Protein AF-A0AAW1CNU2-F1 (afdb_monomer_lite)

Secondary structure (DSSP, 8-state):
-------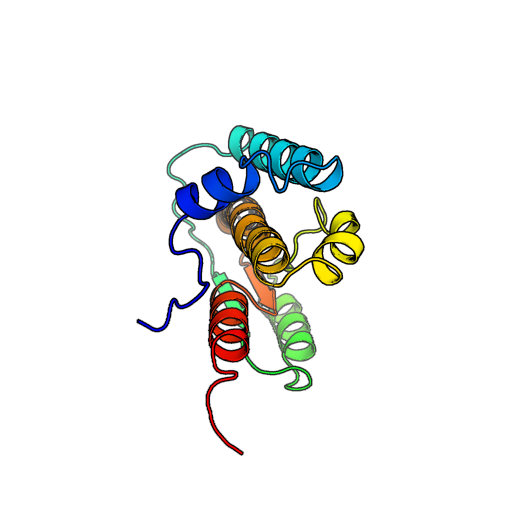-SHHHHHHHHTSGGG--HHHHHHHHHHHHHHHT--S-----S-EEEE---TTSSHHHHHHHHHHHHTPEEEESS-GGGGGGHHHHHHS-HHHHHHHHHHHHHHHHHHHHHHTTTS-EEEE--HHHHHHHHHHHT-TTS--

InterPro domains:
  IPR027417 P-loop containing nucleoside triphosphate hydrolase [G3DSA:3.40.50.300] (48-146)
  IPR027417 P-loop containing nucleoside triphosphate hydrolase [SSF52540] (50-139)
  IPR039430 Thymidylate kinase-like domain [PF02223] (54-141)

Radius of gyration: 16.32 Å; chains: 1; bounding box: 42×45×39 Å

Sequence (147 aa):
MVAYNVYKSLEQILDYLREPSVQCDEVKELLSIYDKSKTRWTSDVHPVKLFLVFEGLDGSGKSTMTKLASKKLSCVQVVTPPDCIKHLRNYFDECEPKLRRAYYSLGNYIAAMEIRTILQTRPVVMDRFWHSTAAYAIAESSDDIPS

Organism: NCBI:txid488301

pLDDT: mean 87.79, std 13.63, range [37.53, 98.62]

Structure (mmCIF, N/CA/C/O backbone):
data_AF-A0AAW1CNU2-F1
#
_entry.id   AF-A0AAW1CNU2-F1
#
loop_
_atom_site.group_PDB
_atom_site.id
_atom_site.type_symbol
_atom_site.label_atom_id
_atom_site.label_alt_id
_atom_site.label_comp_id
_atom_site.label_asym_id
_atom_site.label_entity_id
_atom_site.label_seq_id
_atom_site.pdbx_PDB_ins_code
_atom_site.Cartn_x
_atom_site.Cartn_y
_atom_site.Cartn_z
_atom_site.occupancy
_atom_site.B_iso_or_equiv
_atom_site.auth_seq_id
_atom_site.auth_comp_id
_atom_site.auth_asym_id
_atom_site.auth_atom_id
_atom_site.pdbx_PDB_model_num
ATOM 1 N N . MET A 1 1 ? 27.621 -10.421 -4.927 1.00 37.53 1 MET A N 1
ATOM 2 C CA . MET A 1 1 ? 26.966 -9.756 -3.780 1.00 37.53 1 MET A CA 1
ATOM 3 C C . MET A 1 1 ? 25.477 -9.933 -3.999 1.00 37.53 1 MET A C 1
ATOM 5 O O . MET A 1 1 ? 24.997 -9.435 -5.006 1.00 37.53 1 MET A O 1
ATOM 9 N N . VAL A 1 2 ? 24.793 -10.722 -3.168 1.00 38.47 2 VAL A N 1
ATOM 10 C CA . VAL A 1 2 ? 23.348 -10.967 -3.319 1.00 38.47 2 VAL A CA 1
ATOM 11 C C . VAL A 1 2 ? 22.640 -9.630 -3.109 1.00 38.47 2 VAL A C 1
ATOM 13 O O . VAL A 1 2 ? 22.609 -9.100 -1.997 1.00 38.47 2 VAL A O 1
ATOM 16 N N . ALA A 1 3 ? 22.181 -9.016 -4.196 1.00 46.78 3 ALA A N 1
ATOM 17 C CA . ALA A 1 3 ? 21.408 -7.791 -4.128 1.00 46.78 3 ALA A CA 1
ATOM 18 C C . ALA A 1 3 ? 20.004 -8.180 -3.668 1.00 46.78 3 ALA A C 1
ATOM 20 O O . ALA A 1 3 ? 19.160 -8.564 -4.472 1.00 46.78 3 ALA A O 1
ATOM 21 N N . TYR A 1 4 ? 19.764 -8.121 -2.359 1.00 54.62 4 TYR A N 1
ATOM 22 C CA . TYR A 1 4 ? 18.410 -8.192 -1.828 1.00 54.62 4 TYR A CA 1
ATOM 23 C C . TYR A 1 4 ? 17.610 -7.077 -2.504 1.00 54.62 4 TYR A C 1
ATOM 25 O O . TYR A 1 4 ? 17.865 -5.899 -2.250 1.00 54.62 4 TYR A O 1
ATOM 33 N N . ASN A 1 5 ? 16.683 -7.436 -3.393 1.00 67.06 5 ASN A N 1
ATOM 34 C CA . ASN A 1 5 ? 15.872 -6.503 -4.181 1.00 67.06 5 ASN A CA 1
ATOM 35 C C . ASN A 1 5 ? 14.784 -5.823 -3.321 1.00 67.06 5 ASN A C 1
ATOM 37 O O . ASN A 1 5 ? 13.623 -5.715 -3.717 1.00 67.06 5 ASN A O 1
ATOM 41 N N . VAL A 1 6 ? 15.156 -5.404 -2.113 1.00 74.69 6 VAL A N 1
ATOM 42 C CA . VAL A 1 6 ? 14.310 -4.762 -1.116 1.00 74.69 6 VAL A CA 1
ATOM 43 C C . VAL A 1 6 ? 14.587 -3.266 -1.160 1.00 74.69 6 VAL A C 1
ATOM 45 O O . VAL A 1 6 ? 15.719 -2.834 -0.933 1.00 74.69 6 VAL A O 1
ATOM 48 N N . TYR A 1 7 ? 13.547 -2.471 -1.396 1.00 82.31 7 TYR A N 1
ATOM 49 C CA . TYR A 1 7 ? 13.629 -1.027 -1.214 1.00 82.31 7 TYR A CA 1
ATOM 50 C C . TYR A 1 7 ? 13.748 -0.698 0.274 1.00 82.31 7 TYR A C 1
ATOM 52 O O . TYR A 1 7 ? 12.889 -1.073 1.072 1.00 82.31 7 TYR A O 1
ATOM 60 N N . LYS A 1 8 ? 14.825 -0.006 0.653 1.00 82.50 8 LYS A N 1
ATOM 61 C CA . LYS A 1 8 ? 15.133 0.316 2.058 1.00 82.50 8 LYS A CA 1
ATOM 62 C C . LYS A 1 8 ? 14.619 1.684 2.488 1.00 82.50 8 LYS A C 1
ATOM 64 O O . LYS A 1 8 ? 14.627 1.989 3.677 1.00 82.50 8 LYS A O 1
ATOM 69 N N . SER A 1 9 ? 14.208 2.511 1.534 1.00 89.31 9 SER A N 1
ATOM 70 C CA . SER A 1 9 ? 13.669 3.836 1.804 1.00 89.31 9 SER A CA 1
ATOM 71 C C . SER A 1 9 ? 12.660 4.251 0.742 1.00 89.31 9 SER A C 1
ATOM 73 O O . SER A 1 9 ? 12.599 3.669 -0.343 1.00 89.31 9 SER A O 1
ATOM 75 N N . LEU A 1 10 ? 11.875 5.277 1.065 1.00 92.25 10 LEU A N 1
ATOM 76 C CA . LEU A 1 10 ? 10.913 5.879 0.151 1.00 92.25 10 LEU A CA 1
ATOM 77 C C . LEU A 1 10 ? 11.609 6.484 -1.069 1.00 92.25 10 LEU A C 1
ATOM 79 O O . LEU A 1 10 ? 11.127 6.345 -2.187 1.00 92.25 10 LEU A O 1
ATOM 83 N N . GLU A 1 11 ? 12.761 7.110 -0.857 1.00 94.69 11 GLU A N 1
ATOM 84 C CA . GLU A 1 11 ? 13.571 7.741 -1.897 1.00 94.69 11 GLU A CA 1
ATOM 85 C C . GLU A 1 11 ? 13.993 6.710 -2.942 1.00 94.69 11 GLU A C 1
ATOM 87 O O . GLU A 1 11 ? 13.759 6.930 -4.122 1.00 94.69 11 GLU A O 1
ATOM 92 N N . GLN A 1 12 ? 14.471 5.531 -2.523 1.00 93.81 12 GLN A N 1
ATOM 93 C CA . GLN A 1 12 ? 14.842 4.465 -3.463 1.00 93.81 12 GLN A CA 1
ATOM 94 C C . GLN A 1 12 ? 13.667 3.998 -4.332 1.00 93.81 12 GLN A C 1
ATOM 96 O O . GLN A 1 12 ? 13.859 3.658 -5.498 1.00 93.81 12 GLN A O 1
ATOM 101 N N . ILE A 1 13 ? 12.456 3.959 -3.768 1.00 95.50 13 ILE A N 1
ATOM 102 C CA . ILE A 1 13 ? 11.245 3.583 -4.510 1.00 95.50 13 ILE A CA 1
ATOM 103 C C . ILE A 1 13 ? 10.914 4.669 -5.531 1.00 95.50 13 ILE A C 1
ATOM 105 O O . ILE A 1 13 ? 10.677 4.368 -6.697 1.00 95.50 13 ILE A O 1
ATOM 109 N N . LEU A 1 14 ? 10.897 5.928 -5.088 1.00 97.12 14 LEU A N 1
ATOM 110 C CA . LEU A 1 14 ? 10.542 7.068 -5.926 1.00 97.12 14 LEU A CA 1
ATOM 111 C C . LEU A 1 14 ? 11.560 7.303 -7.040 1.00 97.12 14 LEU A C 1
ATOM 113 O O . LEU A 1 14 ? 11.152 7.621 -8.150 1.00 97.12 14 LEU A O 1
ATOM 117 N N . ASP A 1 15 ? 12.851 7.139 -6.766 1.00 96.50 15 ASP A N 1
ATOM 118 C CA . ASP A 1 15 ? 13.911 7.282 -7.762 1.00 96.50 15 ASP A CA 1
ATOM 119 C C . ASP A 1 15 ? 13.749 6.237 -8.864 1.00 96.50 15 ASP A C 1
ATOM 121 O O . ASP A 1 15 ? 13.703 6.596 -10.038 1.00 96.50 15 ASP A O 1
ATOM 125 N N . TYR A 1 16 ? 13.537 4.969 -8.494 1.00 96.31 16 TYR A N 1
ATOM 126 C CA . TYR A 1 16 ? 13.286 3.908 -9.467 1.00 96.31 16 TYR A CA 1
ATOM 127 C C . TYR A 1 16 ? 11.995 4.140 -10.261 1.00 96.31 16 TYR A C 1
ATOM 129 O O . TYR A 1 16 ? 12.008 4.065 -11.484 1.00 96.31 16 TYR A O 1
ATOM 137 N N . LEU A 1 17 ? 10.886 4.489 -9.598 1.00 97.25 17 LEU A N 1
ATOM 138 C CA . LEU A 1 17 ? 9.615 4.786 -10.272 1.00 97.25 17 LEU A CA 1
ATOM 139 C C . LEU A 1 17 ? 9.666 6.039 -11.153 1.00 97.25 17 LEU A C 1
ATOM 141 O O . LEU A 1 17 ? 8.712 6.279 -11.885 1.00 97.25 17 LEU A O 1
ATOM 145 N N . ARG A 1 18 ? 10.730 6.846 -11.085 1.00 97.44 18 ARG A N 1
ATOM 146 C CA . ARG A 1 18 ? 10.979 8.005 -11.956 1.00 97.44 18 ARG A CA 1
ATOM 147 C C . ARG A 1 18 ? 11.984 7.709 -13.068 1.00 97.44 18 ARG A C 1
ATOM 149 O O . ARG A 1 18 ? 12.194 8.570 -13.922 1.00 97.44 18 ARG A O 1
ATOM 156 N N . GLU A 1 19 ? 12.590 6.523 -13.093 1.00 97.12 19 GLU A N 1
ATOM 157 C CA . GLU A 1 19 ? 13.479 6.126 -14.182 1.00 97.12 19 GLU A CA 1
ATOM 158 C C . GLU A 1 19 ? 12.702 6.101 -15.513 1.00 97.12 19 GLU A C 1
ATOM 160 O O . GLU A 1 19 ? 11.584 5.573 -15.560 1.00 97.12 19 GLU A O 1
ATOM 165 N N . PRO A 1 20 ? 13.274 6.624 -16.617 1.00 96.94 20 PRO A N 1
ATOM 166 C CA . PRO A 1 20 ? 12.624 6.605 -17.929 1.00 96.94 20 PRO A CA 1
ATOM 167 C C . PRO A 1 20 ? 12.250 5.200 -18.419 1.00 96.94 20 PRO A C 1
ATOM 169 O O . PRO A 1 20 ? 11.275 5.048 -19.147 1.00 96.94 20 PRO A O 1
ATOM 172 N N . SER A 1 21 ? 13.010 4.182 -18.007 1.00 95.94 21 SER A N 1
ATOM 173 C CA . SER A 1 21 ? 12.836 2.771 -18.379 1.00 95.94 2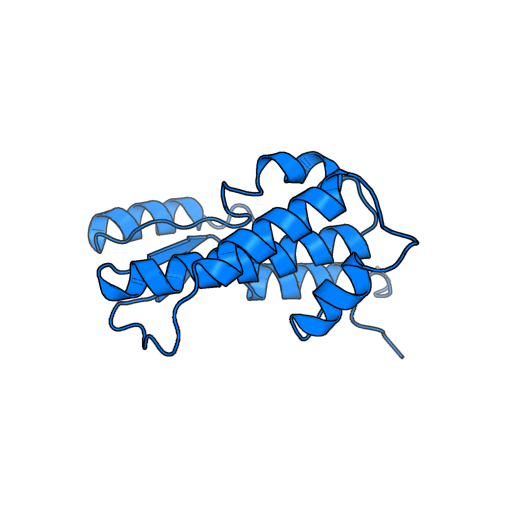1 SER A CA 1
ATOM 174 C C . SER A 1 21 ? 11.519 2.159 -17.902 1.00 95.94 21 SER A C 1
ATOM 176 O O . SER A 1 21 ? 11.051 1.204 -18.513 1.00 95.94 21 SER A O 1
ATOM 178 N N . VAL A 1 22 ? 10.925 2.695 -16.832 1.00 96.19 22 VAL A N 1
ATOM 179 C CA . VAL A 1 22 ? 9.690 2.167 -16.229 1.00 96.19 22 VAL A CA 1
ATOM 180 C C . VAL A 1 22 ? 8.509 3.128 -16.354 1.00 96.19 22 VAL A C 1
ATOM 182 O O . VAL A 1 22 ? 7.447 2.871 -15.795 1.00 96.19 22 VAL A O 1
ATOM 185 N N . GLN A 1 23 ? 8.662 4.249 -17.069 1.00 97.06 23 GLN A N 1
ATOM 186 C CA . GLN A 1 23 ? 7.575 5.214 -17.230 1.00 97.06 23 GLN A CA 1
ATOM 187 C C . GLN A 1 23 ? 6.465 4.672 -18.136 1.00 97.06 23 GLN A C 1
ATOM 189 O O . GLN A 1 23 ? 6.631 4.556 -19.348 1.00 97.06 23 GLN A O 1
ATOM 194 N N . CYS A 1 24 ? 5.292 4.466 -17.548 1.00 97.44 24 CYS A N 1
ATOM 195 C CA . CYS A 1 24 ? 4.026 4.211 -18.232 1.00 97.44 24 CYS A CA 1
ATOM 196 C C . CYS A 1 24 ? 2.897 4.997 -17.547 1.00 97.44 24 CYS A C 1
ATOM 198 O O . CYS A 1 24 ? 3.136 5.731 -16.580 1.00 97.44 24 CYS A O 1
ATOM 200 N N . ASP A 1 25 ? 1.671 4.878 -18.045 1.00 98.38 25 ASP A N 1
ATOM 201 C CA . ASP A 1 25 ? 0.542 5.638 -17.508 1.00 98.38 25 ASP A CA 1
ATOM 202 C C . ASP A 1 25 ? 0.165 5.184 -16.090 1.00 98.38 25 ASP A C 1
ATOM 204 O O . ASP A 1 25 ? -0.061 6.028 -15.224 1.00 98.38 25 ASP A O 1
ATOM 208 N N . GLU A 1 26 ? 0.247 3.888 -15.792 1.00 98.62 26 GLU A N 1
ATOM 209 C CA . GLU A 1 26 ? -0.000 3.319 -14.463 1.00 98.62 26 GLU A CA 1
ATOM 210 C C . GLU A 1 26 ? 1.040 3.779 -13.433 1.00 98.62 26 GLU A C 1
ATOM 212 O O . GLU A 1 26 ? 0.703 4.056 -12.281 1.00 98.62 26 GLU A O 1
ATOM 217 N N . VAL A 1 27 ? 2.309 3.910 -13.835 1.00 98.50 27 VAL A N 1
ATOM 218 C CA . VAL A 1 27 ? 3.379 4.427 -12.963 1.00 98.50 27 VAL A CA 1
ATOM 219 C C . VAL A 1 27 ? 3.181 5.915 -12.682 1.00 98.50 27 VAL A C 1
ATOM 221 O O . VAL A 1 27 ? 3.287 6.341 -11.529 1.00 98.50 27 VAL A O 1
ATOM 224 N N . LYS A 1 28 ? 2.830 6.711 -13.697 1.00 98.56 28 LYS A N 1
ATOM 225 C CA . LYS A 1 28 ? 2.506 8.135 -13.510 1.00 98.56 28 LYS A CA 1
ATOM 226 C C . LYS A 1 28 ? 1.284 8.312 -12.613 1.00 98.56 28 LYS A C 1
ATOM 228 O O . LYS A 1 28 ? 1.277 9.196 -11.755 1.00 98.56 28 LYS A O 1
ATOM 233 N N . GLU A 1 29 ? 0.265 7.476 -12.788 1.00 98.56 29 GLU A N 1
ATOM 234 C CA . GLU A 1 29 ? -0.930 7.492 -11.952 1.00 98.56 29 GLU A CA 1
ATOM 235 C C . GLU A 1 29 ? -0.593 7.138 -10.499 1.00 98.56 29 GLU A C 1
ATOM 237 O O . GLU A 1 29 ? -0.974 7.878 -9.588 1.00 98.56 29 GLU A O 1
ATOM 242 N N . LEU A 1 30 ? 0.187 6.077 -10.274 1.00 98.56 30 LEU A N 1
ATOM 243 C CA . LEU A 1 30 ? 0.654 5.678 -8.948 1.00 98.56 30 LEU A CA 1
ATOM 244 C C . LEU A 1 30 ? 1.403 6.820 -8.242 1.00 98.56 30 LEU A C 1
ATOM 246 O O . LEU A 1 30 ? 1.108 7.131 -7.084 1.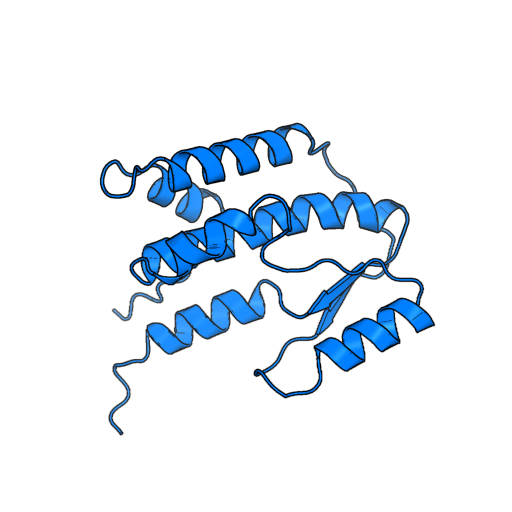00 98.56 30 LEU A O 1
ATOM 250 N N . LEU A 1 31 ? 2.338 7.474 -8.940 1.00 98.31 31 LEU A N 1
ATOM 251 C CA . LEU A 1 31 ? 3.071 8.632 -8.419 1.00 98.31 31 LEU A CA 1
ATOM 252 C C . LEU A 1 31 ? 2.130 9.807 -8.113 1.00 98.31 31 LEU A C 1
ATOM 254 O O . LEU A 1 31 ? 2.230 10.407 -7.043 1.00 98.31 31 LEU A O 1
ATOM 258 N N . SER A 1 32 ? 1.161 10.089 -8.990 1.00 97.94 32 SER A N 1
ATOM 259 C CA . SER A 1 32 ? 0.157 11.137 -8.766 1.00 97.94 32 SER A CA 1
ATOM 260 C C . SER A 1 32 ? -0.702 10.866 -7.527 1.00 97.94 32 SER A C 1
ATOM 262 O O . SER A 1 32 ? -0.990 11.783 -6.751 1.00 97.94 32 SER A O 1
ATOM 264 N N . ILE A 1 33 ? -1.116 9.614 -7.313 1.00 97.19 33 ILE A N 1
ATOM 265 C CA . ILE A 1 33 ? -1.881 9.208 -6.129 1.00 97.19 33 ILE A CA 1
ATOM 266 C C . ILE A 1 33 ? -1.024 9.358 -4.869 1.00 97.19 33 ILE A C 1
ATOM 268 O O . ILE A 1 33 ? -1.506 9.895 -3.870 1.00 97.19 33 ILE A O 1
ATOM 272 N N . TYR A 1 34 ? 0.247 8.953 -4.917 1.00 96.44 34 TYR A N 1
ATOM 273 C CA . TYR A 1 34 ? 1.180 9.155 -3.813 1.00 96.44 34 TYR A CA 1
ATOM 274 C C . TYR A 1 34 ? 1.337 10.640 -3.454 1.00 96.44 34 TYR A C 1
ATOM 276 O O . TYR A 1 34 ? 1.190 10.994 -2.283 1.00 96.44 34 TYR A O 1
ATOM 284 N N . ASP A 1 35 ? 1.552 11.522 -4.433 1.00 95.12 35 ASP A N 1
ATOM 285 C CA . ASP A 1 35 ? 1.705 12.961 -4.191 1.00 95.12 35 ASP A CA 1
ATOM 286 C C . ASP A 1 35 ? 0.429 13.580 -3.587 1.00 95.12 35 ASP A C 1
ATOM 288 O O . ASP A 1 35 ? 0.492 14.391 -2.656 1.00 95.12 35 ASP A O 1
ATOM 292 N N . LYS A 1 36 ? -0.757 13.143 -4.031 1.00 93.31 36 LYS A N 1
ATOM 293 C CA . LYS A 1 36 ? -2.043 13.541 -3.426 1.00 93.31 36 LYS A CA 1
ATOM 294 C C . LYS A 1 36 ? -2.174 13.065 -1.976 1.00 93.31 36 LYS A C 1
ATOM 296 O O . LYS A 1 36 ? -2.648 13.816 -1.127 1.00 93.31 36 LYS A O 1
ATOM 301 N N . SER A 1 37 ? -1.745 11.846 -1.666 1.00 90.19 37 SER A N 1
ATOM 302 C CA . SER A 1 37 ? -1.743 11.338 -0.288 1.00 90.19 37 SER A CA 1
ATOM 303 C C . SER A 1 37 ? -0.727 12.073 0.590 1.00 90.19 37 SER A C 1
ATOM 305 O O . SER A 1 37 ? -1.037 12.412 1.730 1.00 90.19 37 SER A O 1
ATOM 307 N N . LYS A 1 38 ? 0.448 12.403 0.041 1.00 88.94 38 LYS A N 1
ATOM 308 C CA . LYS A 1 38 ? 1.497 13.172 0.719 1.00 88.94 38 LYS A CA 1
ATOM 309 C C . LYS A 1 38 ? 1.079 14.612 1.001 1.00 88.94 38 LYS A C 1
ATOM 311 O O . LYS A 1 38 ? 1.405 15.141 2.048 1.00 88.94 38 LYS A O 1
ATOM 316 N N . THR A 1 39 ? 0.353 15.273 0.106 1.00 82.81 39 THR A N 1
ATOM 317 C CA . THR A 1 39 ? -0.120 16.653 0.355 1.00 82.81 39 THR A CA 1
ATOM 318 C C . THR A 1 39 ? -1.199 16.729 1.435 1.00 82.81 39 THR A C 1
ATOM 320 O O . THR A 1 39 ? -1.286 17.725 2.145 1.00 82.81 39 THR A O 1
ATOM 323 N N . ARG A 1 40 ? -1.993 15.665 1.606 1.00 76.25 40 ARG A N 1
ATOM 324 C CA . ARG A 1 40 ? -2.939 15.519 2.728 1.00 76.25 40 ARG A CA 1
ATOM 325 C C . ARG A 1 40 ? -2.253 15.202 4.057 1.00 76.25 40 ARG A C 1
ATOM 327 O O . ARG A 1 40 ? -2.903 15.240 5.099 1.00 76.25 40 ARG A O 1
ATOM 334 N N . TRP A 1 41 ? -0.966 14.870 4.027 1.00 72.62 41 TRP A N 1
ATOM 335 C CA . TRP A 1 41 ? -0.184 14.618 5.223 1.00 72.62 41 TRP A CA 1
ATOM 336 C C . TRP A 1 41 ? 0.128 15.943 5.925 1.00 72.62 41 TRP A C 1
ATOM 338 O O . TRP A 1 41 ? 0.803 16.814 5.380 1.00 72.62 41 TRP A O 1
ATOM 348 N N . THR A 1 42 ? -0.350 16.084 7.158 1.00 57.97 42 THR A N 1
ATOM 349 C CA . THR A 1 42 ? 0.041 17.162 8.071 1.00 57.97 42 THR A CA 1
ATOM 350 C C . THR A 1 42 ? 0.964 16.595 9.151 1.00 57.97 42 THR A C 1
ATOM 352 O O . THR A 1 42 ? 0.731 15.496 9.656 1.00 57.97 42 THR A O 1
ATOM 355 N N . SER A 1 43 ? 2.016 17.345 9.467 1.00 64.88 43 SER A N 1
ATOM 356 C CA . SER A 1 43 ? 3.183 17.000 10.290 1.00 64.88 43 SER A CA 1
ATOM 357 C C . SER A 1 43 ? 2.904 16.481 11.715 1.00 64.88 43 SER A C 1
ATOM 359 O O . SER A 1 43 ? 1.849 16.728 12.289 1.00 64.88 43 SER A O 1
ATOM 361 N N . ASP A 1 44 ? 3.899 15.749 12.248 1.00 62.28 44 ASP A N 1
ATOM 362 C CA . ASP A 1 44 ? 4.109 15.251 13.627 1.00 62.28 44 ASP A CA 1
ATOM 363 C C . ASP A 1 44 ? 2.872 14.927 14.466 1.00 62.28 44 ASP A C 1
ATOM 365 O O . ASP A 1 44 ? 2.675 15.370 15.596 1.00 62.28 44 ASP A O 1
ATOM 369 N N . VAL A 1 45 ? 2.053 14.036 13.921 1.00 63.56 45 VAL A N 1
ATOM 370 C CA . VAL A 1 45 ? 1.018 13.369 14.697 1.00 63.56 45 VAL A CA 1
ATOM 371 C C . VAL A 1 45 ? 1.608 12.105 15.313 1.00 63.56 45 VAL A C 1
ATOM 373 O O . VAL A 1 45 ? 1.928 11.144 14.605 1.00 63.56 45 VAL A O 1
ATOM 376 N N . HIS A 1 46 ? 1.699 12.078 16.641 1.00 69.44 46 HIS A N 1
ATOM 377 C CA . HIS A 1 46 ? 1.982 10.850 17.373 1.00 69.44 46 HIS A CA 1
ATOM 378 C C . HIS A 1 46 ? 0.698 10.015 17.486 1.00 69.44 46 HIS A C 1
ATOM 380 O O . HIS A 1 46 ? -0.292 10.494 18.043 1.00 69.44 46 HIS A O 1
ATOM 386 N N . PRO A 1 47 ? 0.669 8.782 16.950 1.00 70.44 47 PRO A N 1
ATOM 387 C CA . PRO A 1 47 ? -0.497 7.921 17.073 1.00 70.44 47 PRO A CA 1
ATOM 388 C C . PRO A 1 47 ? -0.733 7.584 18.548 1.00 70.44 47 PRO A C 1
ATOM 390 O O . PRO A 1 47 ? 0.168 7.123 19.244 1.00 70.44 47 PRO A O 1
ATOM 393 N N . VAL A 1 48 ? -1.957 7.810 19.021 1.00 81.69 48 VAL A N 1
ATOM 394 C CA . VAL A 1 48 ? -2.351 7.578 20.424 1.00 81.69 48 VAL A CA 1
ATOM 395 C C . VAL A 1 48 ? -3.202 6.318 20.596 1.00 81.69 48 VAL A C 1
ATOM 397 O O . VAL A 1 48 ? -3.603 5.981 21.710 1.00 81.69 48 VAL A O 1
ATOM 400 N N . LYS A 1 49 ? -3.521 5.623 19.498 1.00 91.88 49 LYS A N 1
ATOM 401 C CA . LYS A 1 49 ? -4.338 4.402 19.484 1.00 91.88 49 LYS A CA 1
ATOM 402 C C . LYS A 1 49 ? -3.523 3.177 19.066 1.00 91.88 49 LYS A C 1
ATOM 404 O O . LYS A 1 49 ? -2.455 3.288 18.473 1.00 91.88 49 LYS A O 1
ATOM 409 N N . LEU A 1 50 ? -4.063 1.998 19.380 1.00 93.88 50 LEU A N 1
ATOM 410 C CA . LEU A 1 50 ? -3.475 0.702 19.041 1.00 93.88 50 LEU A CA 1
ATOM 411 C C . LEU A 1 50 ? -3.355 0.522 17.523 1.00 93.88 50 LEU A C 1
ATOM 413 O O . LEU A 1 50 ? -4.339 0.675 16.799 1.00 93.88 50 LEU A O 1
ATOM 417 N N . PHE A 1 51 ? -2.176 0.095 17.080 1.00 94.88 51 PHE A N 1
ATOM 418 C CA . PHE A 1 51 ? -1.935 -0.408 15.734 1.00 94.88 51 PHE A CA 1
ATOM 419 C C . PHE A 1 51 ? -1.596 -1.900 15.798 1.00 94.88 51 PHE A C 1
ATOM 421 O O . PHE A 1 51 ? -0.622 -2.286 16.440 1.00 94.88 51 PHE A O 1
ATOM 428 N N . LEU A 1 52 ? -2.417 -2.738 15.163 1.00 95.38 52 LEU A N 1
ATOM 429 C CA . LEU A 1 52 ? -2.282 -4.193 15.157 1.00 95.38 52 LEU A CA 1
ATOM 430 C C . LEU A 1 52 ? -2.091 -4.704 13.727 1.00 95.38 52 LEU A C 1
ATOM 432 O O . LEU A 1 52 ? -2.870 -4.376 12.838 1.00 95.38 52 LEU A O 1
ATOM 436 N N . VAL A 1 53 ? -1.099 -5.560 13.509 1.00 95.31 53 VAL A N 1
ATOM 437 C CA . VAL A 1 53 ? -0.866 -6.200 12.209 1.00 95.31 53 VAL A CA 1
ATOM 438 C C . VAL A 1 53 ? -0.778 -7.705 12.415 1.00 95.31 53 VAL A C 1
ATOM 440 O O . VAL A 1 53 ? 0.003 -8.171 13.243 1.00 95.31 53 VAL A O 1
ATOM 443 N N . PHE A 1 54 ? -1.568 -8.465 11.659 1.00 94.31 54 PHE A N 1
ATOM 444 C CA . PHE A 1 54 ? -1.414 -9.912 11.554 1.00 94.31 54 PHE A CA 1
ATOM 445 C C . PHE A 1 54 ? -0.559 -10.242 10.327 1.00 94.31 54 PHE A C 1
ATOM 447 O O . PHE A 1 54 ? -0.920 -9.907 9.200 1.00 94.31 54 PHE A O 1
ATOM 454 N N . GLU A 1 55 ? 0.571 -10.909 10.557 1.00 91.62 55 GLU A N 1
ATOM 455 C CA . GLU A 1 55 ? 1.506 -11.378 9.527 1.00 91.62 55 GLU A CA 1
ATOM 456 C C . GLU A 1 55 ? 1.525 -12.915 9.476 1.00 91.62 55 GLU A C 1
ATOM 458 O O . GLU A 1 55 ? 1.127 -13.590 10.427 1.00 91.62 55 GLU A O 1
ATOM 463 N N . GLY A 1 56 ? 1.963 -13.485 8.351 1.00 89.06 56 GLY A N 1
ATOM 464 C CA . GLY A 1 56 ? 2.060 -14.938 8.146 1.00 89.06 56 GLY A CA 1
ATOM 465 C C . GLY A 1 56 ? 1.645 -15.382 6.741 1.00 89.06 56 GLY A C 1
ATOM 466 O O . GLY A 1 56 ? 1.156 -14.581 5.951 1.00 89.06 56 GLY A O 1
ATOM 467 N N . LEU A 1 57 ? 1.820 -16.661 6.413 1.00 86.81 57 LEU A N 1
ATOM 468 C CA . LEU A 1 57 ? 1.546 -17.222 5.078 1.00 86.81 57 LEU A CA 1
ATOM 469 C C . LEU A 1 57 ? 0.056 -17.235 4.714 1.00 86.81 57 LEU A C 1
ATOM 471 O O . LEU A 1 57 ? -0.801 -17.146 5.592 1.00 86.81 57 LEU A O 1
ATOM 475 N N . ASP A 1 58 ? -0.275 -17.322 3.426 1.00 85.69 58 ASP A N 1
ATOM 476 C CA . ASP A 1 58 ? -1.671 -17.458 2.991 1.00 85.69 58 ASP A CA 1
ATOM 477 C C . ASP A 1 58 ? -2.327 -18.714 3.579 1.00 85.69 58 ASP A C 1
ATOM 479 O O . ASP A 1 58 ? -1.666 -19.704 3.879 1.00 85.69 58 ASP A O 1
ATOM 483 N N . GLY A 1 59 ? -3.634 -18.642 3.837 1.00 87.12 59 GLY A N 1
ATOM 484 C CA . GLY A 1 59 ? -4.373 -19.734 4.483 1.00 87.12 59 GLY A CA 1
ATOM 485 C C . GLY A 1 59 ? -4.201 -19.849 6.005 1.00 87.12 59 GLY A C 1
ATOM 486 O O . GLY A 1 59 ? -4.926 -20.615 6.627 1.00 87.12 59 GLY A O 1
ATOM 487 N N . SER A 1 60 ? -3.348 -19.045 6.655 1.00 90.44 60 SER A N 1
ATOM 488 C CA . SER A 1 60 ? -3.128 -19.119 8.116 1.00 90.44 60 SER A CA 1
ATOM 489 C C . SER A 1 60 ? -4.232 -18.498 8.995 1.00 90.44 60 SER A C 1
ATOM 491 O O . SER A 1 60 ? -4.048 -18.310 10.195 1.00 90.44 60 SER A O 1
ATOM 493 N N . GLY A 1 61 ? -5.382 -18.130 8.420 1.00 91.81 61 GLY A N 1
ATOM 494 C CA . GLY A 1 61 ? -6.522 -17.579 9.168 1.00 91.81 61 GLY A CA 1
ATOM 495 C C . GLY A 1 61 ? -6.420 -16.095 9.559 1.00 91.81 61 GLY A C 1
ATOM 496 O O . GLY A 1 61 ? -7.299 -15.601 10.268 1.00 91.81 61 GLY A O 1
ATOM 497 N N . LYS A 1 62 ? -5.410 -15.352 9.079 1.00 94.31 62 LYS A N 1
ATOM 498 C CA . LYS A 1 62 ? -5.213 -13.912 9.375 1.00 94.31 62 LYS A CA 1
ATOM 499 C C . LYS A 1 62 ? -6.455 -13.073 9.103 1.00 94.31 62 LYS A C 1
ATOM 501 O O . LYS A 1 62 ? -6.901 -12.352 9.986 1.00 94.31 62 LYS A O 1
ATOM 506 N N . SER A 1 63 ? -7.088 -13.241 7.944 1.00 92.00 63 SER A N 1
ATOM 507 C CA . SER A 1 63 ? -8.280 -12.463 7.590 1.00 92.00 63 SER A CA 1
ATOM 508 C C . SER A 1 63 ? -9.453 -12.719 8.548 1.00 92.00 63 SER A C 1
ATOM 510 O O . SER A 1 63 ? -10.233 -11.810 8.839 1.00 92.00 63 SER A O 1
ATOM 512 N N . THR A 1 64 ? -9.564 -13.935 9.097 1.00 94.12 64 THR A N 1
ATOM 513 C CA . THR A 1 64 ? -10.529 -14.258 10.160 1.00 94.12 64 THR A CA 1
ATOM 514 C C . THR A 1 64 ? -10.176 -13.521 11.450 1.00 94.12 64 THR A C 1
ATOM 516 O O . THR A 1 64 ? -11.045 -12.882 12.047 1.00 94.12 64 THR A O 1
ATOM 519 N N . MET A 1 65 ? -8.904 -13.535 11.851 1.00 94.38 65 MET A N 1
ATOM 520 C CA . MET A 1 65 ? -8.426 -12.827 13.043 1.00 94.38 65 MET A CA 1
ATOM 521 C C . MET A 1 65 ? -8.592 -11.310 12.931 1.00 94.38 65 MET A C 1
ATOM 523 O O . MET A 1 65 ? -9.096 -10.692 13.865 1.00 94.38 65 MET A O 1
ATOM 527 N N . THR A 1 66 ? -8.290 -10.711 11.780 1.00 94.00 66 THR A N 1
ATOM 528 C CA . THR A 1 66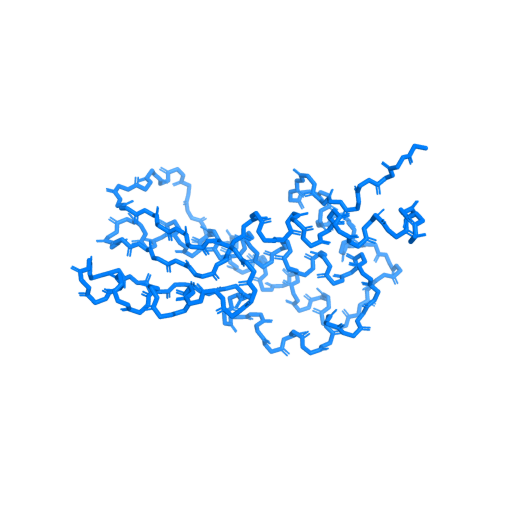 ? -8.501 -9.283 11.495 1.00 94.00 66 THR A CA 1
ATOM 529 C C . THR A 1 66 ? -9.979 -8.896 11.633 1.00 94.00 66 THR A C 1
ATOM 531 O O . THR A 1 66 ? -10.304 -7.873 12.245 1.00 94.00 66 THR A O 1
ATOM 534 N N . LYS A 1 67 ? -10.907 -9.733 11.140 1.00 94.00 67 LYS A N 1
ATOM 535 C CA . LYS A 1 67 ? -12.365 -9.552 11.318 1.00 94.00 67 LYS A CA 1
ATOM 536 C C . LYS A 1 67 ? -12.793 -9.639 12.778 1.00 94.00 67 LYS A C 1
ATOM 538 O O . LYS A 1 67 ? -13.561 -8.793 13.237 1.00 94.00 67 LYS A O 1
ATOM 543 N N . LEU A 1 68 ? -12.297 -10.628 13.515 1.00 94.88 68 LEU A N 1
ATOM 544 C CA . LEU A 1 68 ? -12.615 -10.789 14.934 1.00 94.88 68 LEU A CA 1
ATOM 545 C C . LEU A 1 68 ? -12.050 -9.642 15.780 1.00 94.88 68 LEU A C 1
ATOM 547 O O . LEU A 1 68 ? -12.769 -9.093 16.613 1.00 94.88 68 LEU A O 1
ATOM 551 N N . ALA A 1 69 ? -10.800 -9.244 15.539 1.00 93.44 69 ALA A N 1
ATOM 552 C CA . ALA A 1 69 ? -10.138 -8.146 16.235 1.00 93.44 69 ALA A CA 1
ATOM 553 C C . ALA A 1 69 ? -10.836 -6.808 15.970 1.00 93.44 69 ALA A C 1
ATOM 555 O O . ALA A 1 69 ? -11.126 -6.085 16.918 1.00 93.44 69 ALA A O 1
ATOM 556 N N . SER A 1 70 ? -11.191 -6.511 14.714 1.00 94.06 70 SER A N 1
ATOM 557 C CA . SER A 1 70 ? -11.942 -5.295 14.372 1.00 94.06 70 SER A CA 1
ATOM 558 C C . SER A 1 70 ? -13.263 -5.199 15.132 1.00 94.06 70 SER A C 1
ATOM 560 O O . SER A 1 70 ? -13.561 -4.146 15.688 1.00 94.06 70 SER A O 1
ATOM 562 N N . LYS A 1 71 ? -14.012 -6.304 15.253 1.00 94.75 71 LYS A N 1
ATOM 563 C CA . LYS A 1 71 ? -15.259 -6.328 16.031 1.00 94.75 71 LYS A CA 1
ATOM 564 C C . LYS A 1 71 ? -15.023 -6.187 17.534 1.00 94.75 71 LYS A C 1
ATOM 566 O O . LYS A 1 71 ? -15.719 -5.416 18.181 1.00 94.75 71 LYS A O 1
ATOM 571 N N . LYS A 1 72 ? -14.065 -6.930 18.097 1.00 95.69 72 LYS A N 1
ATOM 572 C CA . LYS A 1 72 ? -13.821 -6.949 19.551 1.00 95.69 72 LYS A CA 1
ATOM 573 C C . LYS A 1 72 ? -13.188 -5.663 20.080 1.00 95.69 72 LYS A C 1
ATOM 575 O O . LYS A 1 72 ? -13.450 -5.293 21.216 1.00 95.69 72 LYS A O 1
ATOM 580 N N . LEU A 1 73 ? -12.343 -5.018 19.281 1.00 93.75 73 LEU A N 1
ATOM 581 C CA . LEU A 1 73 ? -11.564 -3.839 19.671 1.00 93.75 73 LEU A CA 1
ATOM 582 C C . LEU A 1 73 ? -12.058 -2.553 18.988 1.00 93.75 73 LEU A C 1
ATOM 584 O O . LEU A 1 73 ? -11.442 -1.499 19.137 1.00 93.75 73 LEU A O 1
ATOM 588 N N . SER A 1 74 ? -13.148 -2.631 18.217 1.00 94.31 74 SER A N 1
ATOM 589 C CA . SER A 1 74 ? -13.697 -1.525 17.420 1.00 94.31 74 SER A CA 1
ATOM 590 C C . SER A 1 74 ? -12.679 -0.885 16.457 1.00 94.31 74 SER A C 1
ATOM 592 O O . SER A 1 74 ? -12.773 0.308 16.134 1.00 94.31 74 SER A O 1
ATOM 594 N N . CYS A 1 75 ? -11.707 -1.678 15.983 1.00 94.25 75 CYS A N 1
ATOM 595 C CA . CYS A 1 75 ? -10.662 -1.217 15.071 1.00 94.25 75 CYS A CA 1
ATOM 596 C C . CYS A 1 75 ? -11.196 -0.960 13.666 1.00 94.25 75 CYS A C 1
ATOM 598 O O . CYS A 1 75 ? -12.038 -1.703 13.154 1.00 94.25 75 CYS A O 1
ATOM 600 N N . VAL A 1 76 ? -10.615 0.038 13.010 1.00 95.50 76 VAL A N 1
ATOM 601 C CA . VAL A 1 76 ? -10.726 0.218 11.563 1.00 95.50 76 VAL A CA 1
ATOM 602 C C . VAL A 1 76 ? -9.826 -0.806 10.876 1.00 95.50 76 VAL A C 1
ATOM 604 O O . VAL A 1 76 ? -8.677 -0.990 11.279 1.00 95.50 76 VAL A O 1
ATOM 607 N N . GLN A 1 77 ? -10.355 -1.492 9.865 1.00 94.88 77 GLN A N 1
ATOM 608 C CA . GLN A 1 77 ? -9.555 -2.375 9.021 1.00 94.88 77 GLN A CA 1
ATOM 609 C C . GLN A 1 77 ? -8.942 -1.566 7.885 1.00 94.88 77 GLN A C 1
ATOM 611 O O . GLN A 1 77 ? -9.676 -0.910 7.152 1.00 94.88 77 GLN A O 1
ATOM 616 N N . VAL A 1 78 ? -7.622 -1.641 7.738 1.00 94.06 78 VAL A N 1
ATOM 617 C CA . VAL A 1 78 ? -6.896 -1.098 6.582 1.00 94.06 78 VAL A CA 1
ATOM 618 C C . VAL A 1 78 ? -6.232 -2.263 5.853 1.00 94.06 78 VAL A C 1
ATOM 620 O O . VAL A 1 78 ? -5.776 -3.220 6.483 1.00 94.06 78 VAL A O 1
ATOM 623 N N . VAL A 1 79 ? -6.211 -2.206 4.524 1.00 91.81 79 VAL A N 1
ATOM 624 C CA . VAL A 1 79 ? -5.687 -3.269 3.656 1.00 91.81 79 VAL A CA 1
ATOM 625 C C . VAL A 1 79 ? -4.512 -2.771 2.824 1.00 91.81 79 VAL A C 1
ATOM 627 O O . VAL A 1 79 ? -4.369 -1.572 2.587 1.00 91.81 79 VAL A O 1
ATOM 630 N N . THR A 1 80 ? -3.672 -3.701 2.376 1.00 89.56 80 THR A N 1
ATOM 631 C CA . THR A 1 80 ? -2.598 -3.438 1.415 1.00 89.56 80 THR A CA 1
ATOM 632 C C . THR A 1 80 ? -2.791 -4.317 0.170 1.00 89.56 80 THR A C 1
ATOM 634 O O . THR A 1 80 ? -3.066 -5.511 0.311 1.00 89.56 80 THR A O 1
ATOM 637 N N . PRO A 1 81 ? -2.700 -3.756 -1.053 1.00 92.88 81 PRO A N 1
ATOM 638 C CA . PRO A 1 81 ? -2.557 -2.327 -1.352 1.00 92.88 81 PRO A CA 1
ATOM 639 C C . PRO A 1 81 ? -3.822 -1.526 -0.955 1.00 92.88 81 PRO A C 1
ATOM 641 O O . PRO A 1 81 ? -4.915 -2.100 -0.938 1.00 92.88 81 PRO A O 1
ATOM 644 N N . PRO A 1 82 ? -3.696 -0.226 -0.613 1.00 94.31 82 PRO A N 1
ATOM 645 C CA . PRO A 1 82 ? -4.840 0.608 -0.249 1.00 94.31 82 PRO A CA 1
ATOM 646 C C . PRO A 1 82 ? -5.801 0.790 -1.430 1.00 94.31 82 PRO A C 1
ATOM 648 O O . PRO A 1 82 ? -5.390 0.763 -2.593 1.00 94.31 82 PRO A O 1
ATOM 651 N N . ASP A 1 83 ? -7.085 1.017 -1.138 1.00 94.75 83 ASP A N 1
ATOM 652 C CA . ASP A 1 83 ? -8.144 1.059 -2.158 1.00 94.75 83 ASP A CA 1
ATOM 653 C C . ASP A 1 83 ? -7.876 2.098 -3.259 1.00 94.75 83 ASP A C 1
ATOM 655 O O . ASP A 1 83 ? -8.209 1.858 -4.417 1.00 94.75 83 ASP A O 1
ATOM 659 N N . CYS A 1 84 ? -7.202 3.207 -2.931 1.00 95.50 84 CYS A N 1
ATOM 660 C CA . CYS A 1 84 ? -6.861 4.257 -3.891 1.00 95.50 84 CYS A CA 1
ATOM 661 C C . CYS A 1 84 ? -5.883 3.831 -4.995 1.00 95.50 84 CYS A C 1
ATOM 663 O O . CYS A 1 84 ? -5.809 4.531 -5.996 1.00 95.50 84 CYS A O 1
ATOM 665 N N . ILE A 1 85 ? -5.151 2.723 -4.836 1.00 97.25 85 ILE A N 1
ATOM 666 C CA . ILE A 1 85 ? -4.244 2.179 -5.865 1.00 97.25 85 ILE A CA 1
ATOM 667 C C . ILE A 1 85 ? -4.591 0.736 -6.246 1.00 97.25 85 ILE A C 1
ATOM 669 O O . ILE A 1 85 ? -3.860 0.094 -7.002 1.00 97.25 85 ILE A O 1
ATOM 673 N N . LYS A 1 86 ? -5.668 0.179 -5.688 1.00 96.81 86 LYS A N 1
ATOM 674 C CA . LYS A 1 86 ? -6.021 -1.236 -5.840 1.00 96.81 86 LYS A CA 1
ATOM 675 C C . LYS A 1 86 ? -6.375 -1.598 -7.280 1.00 96.81 86 LYS A C 1
ATOM 677 O O . LYS A 1 86 ? -6.130 -2.727 -7.691 1.00 96.81 86 LYS A O 1
ATOM 682 N N . HIS A 1 87 ? -6.913 -0.655 -8.052 1.00 97.75 87 HIS A N 1
ATOM 683 C CA . HIS A 1 87 ? -7.218 -0.847 -9.473 1.00 97.75 87 HIS A CA 1
ATOM 684 C C . HIS A 1 87 ? -5.965 -1.037 -10.334 1.00 97.75 87 HIS A C 1
ATOM 686 O O . HIS A 1 87 ? -6.036 -1.727 -11.344 1.00 97.75 87 HIS A O 1
ATOM 692 N N . LEU A 1 88 ? -4.814 -0.511 -9.905 1.00 98.25 88 LEU A N 1
ATOM 693 C CA . LEU A 1 88 ? -3.535 -0.676 -10.604 1.00 98.25 88 LEU A CA 1
ATOM 694 C C . LEU A 1 88 ? -2.904 -2.057 -10.381 1.00 98.25 88 LEU A C 1
ATOM 696 O O . LEU A 1 88 ? -1.962 -2.427 -11.076 1.00 98.25 88 LEU A O 1
ATOM 700 N N . ARG A 1 89 ? -3.406 -2.829 -9.409 1.00 97.31 89 ARG A N 1
ATOM 701 C CA . ARG A 1 89 ? -2.789 -4.085 -8.974 1.00 97.31 89 ARG A CA 1
ATOM 702 C C . ARG A 1 89 ? -2.582 -5.074 -10.118 1.00 97.31 89 ARG A C 1
ATOM 704 O O . ARG A 1 89 ? -1.505 -5.645 -10.208 1.00 97.31 89 ARG A O 1
ATOM 711 N N . ASN A 1 90 ? -3.589 -5.265 -10.972 1.00 97.19 90 ASN A N 1
ATOM 712 C CA . ASN A 1 90 ? -3.518 -6.256 -12.050 1.00 97.19 90 ASN A CA 1
ATOM 713 C C . ASN A 1 90 ? -2.331 -5.985 -12.985 1.00 97.19 90 ASN A C 1
ATOM 715 O O . ASN A 1 90 ? -1.605 -6.909 -13.324 1.00 97.19 90 ASN A O 1
ATOM 719 N N . TYR A 1 91 ? -2.089 -4.715 -13.318 1.00 97.94 91 TYR A N 1
ATOM 720 C CA . TYR A 1 91 ? -0.944 -4.312 -14.131 1.00 97.94 91 TYR A CA 1
ATOM 721 C C . TYR A 1 91 ? 0.391 -4.615 -13.432 1.00 97.94 91 TYR A C 1
ATOM 723 O O . TYR A 1 91 ? 1.273 -5.262 -13.996 1.00 97.94 91 TYR A O 1
ATOM 731 N N . PHE A 1 92 ? 0.547 -4.184 -12.176 1.00 97.44 92 PHE A N 1
ATOM 732 C CA . PHE A 1 92 ? 1.808 -4.363 -11.448 1.00 97.44 92 PHE A CA 1
ATOM 733 C C . PHE A 1 92 ? 2.102 -5.827 -11.088 1.00 97.44 92 PHE A C 1
ATOM 735 O O . PHE A 1 92 ? 3.271 -6.214 -11.047 1.00 97.44 92 PHE A O 1
ATOM 742 N N . ASP A 1 93 ? 1.076 -6.650 -10.861 1.00 95.69 93 ASP A N 1
ATOM 743 C CA . ASP A 1 93 ? 1.229 -8.088 -10.612 1.00 95.69 93 ASP A CA 1
ATOM 744 C C . ASP A 1 93 ? 1.787 -8.823 -11.846 1.00 95.69 93 ASP A C 1
ATOM 746 O O . ASP A 1 93 ? 2.505 -9.808 -11.685 1.00 95.69 93 ASP A O 1
ATOM 750 N N . GLU A 1 94 ? 1.559 -8.316 -13.060 1.00 96.12 94 GLU A N 1
ATOM 751 C CA . GLU A 1 94 ? 2.111 -8.867 -14.310 1.00 96.12 94 GLU A CA 1
ATOM 752 C C . GLU A 1 94 ? 3.505 -8.314 -14.664 1.00 96.12 94 GLU A C 1
ATOM 754 O O . GLU A 1 94 ? 4.227 -8.910 -15.464 1.00 96.12 94 GLU A O 1
ATOM 759 N N . CYS A 1 95 ? 3.926 -7.208 -14.043 1.00 95.00 95 CYS A N 1
ATOM 760 C CA . CYS A 1 95 ? 5.234 -6.597 -14.281 1.00 95.00 95 CYS A CA 1
ATOM 761 C C . CYS A 1 95 ? 6.401 -7.430 -13.727 1.00 95.00 95 CYS A C 1
ATOM 763 O O . CYS A 1 95 ? 6.228 -8.329 -12.896 1.00 95.00 95 CYS A O 1
ATOM 765 N N . GLU A 1 96 ? 7.624 -7.068 -14.138 1.00 92.44 96 GLU A N 1
ATOM 766 C CA . GLU A 1 96 ? 8.847 -7.644 -13.578 1.00 92.44 96 GLU A CA 1
ATOM 767 C C . GLU A 1 96 ? 8.909 -7.479 -12.044 1.00 92.44 96 GLU A C 1
ATOM 769 O O . GLU A 1 96 ? 8.398 -6.489 -11.501 1.00 92.44 96 GLU A O 1
ATOM 774 N N . PRO A 1 97 ? 9.574 -8.399 -11.316 1.00 91.06 97 PRO A N 1
ATOM 775 C CA . PRO A 1 97 ? 9.527 -8.414 -9.854 1.00 91.06 97 PRO A CA 1
ATOM 776 C C . PRO A 1 97 ? 9.966 -7.097 -9.199 1.00 91.06 97 PRO A C 1
ATOM 778 O O . PRO A 1 97 ? 9.437 -6.707 -8.160 1.00 91.06 97 PRO A O 1
ATOM 781 N N . LYS A 1 98 ? 10.914 -6.368 -9.805 1.00 91.44 98 LYS A N 1
ATOM 782 C CA . LYS A 1 98 ? 11.392 -5.079 -9.282 1.00 91.44 98 LYS A CA 1
ATOM 783 C C . LYS A 1 98 ? 10.291 -4.006 -9.314 1.00 91.44 98 LYS A C 1
ATOM 785 O O . LYS A 1 98 ? 10.046 -3.373 -8.286 1.00 91.44 98 LYS A O 1
ATOM 790 N N . LEU A 1 99 ? 9.575 -3.871 -10.432 1.00 94.50 99 LEU A N 1
ATOM 791 C CA . LEU A 1 99 ? 8.465 -2.923 -10.581 1.00 94.50 99 LEU A CA 1
ATOM 792 C C . LEU A 1 99 ? 7.256 -3.294 -9.727 1.00 94.50 99 LEU A C 1
ATOM 794 O O . LEU A 1 99 ? 6.696 -2.434 -9.042 1.00 94.50 99 LEU A O 1
ATOM 798 N N . ARG A 1 100 ? 6.922 -4.585 -9.665 1.00 94.94 100 ARG A N 1
ATOM 799 C CA . ARG A 1 100 ? 5.893 -5.102 -8.757 1.00 94.94 100 ARG A CA 1
ATOM 800 C C . ARG A 1 100 ? 6.191 -4.738 -7.302 1.00 94.94 100 ARG A C 1
ATOM 802 O O . ARG A 1 100 ? 5.326 -4.223 -6.595 1.00 94.94 100 ARG A O 1
ATOM 809 N N . ARG A 1 101 ? 7.432 -4.946 -6.848 1.00 92.38 101 ARG A N 1
ATOM 810 C CA . ARG A 1 101 ? 7.854 -4.586 -5.485 1.00 92.38 101 ARG A CA 1
ATOM 811 C C . ARG A 1 101 ? 7.763 -3.088 -5.231 1.00 92.38 101 ARG A C 1
ATOM 813 O O . ARG A 1 101 ? 7.288 -2.703 -4.167 1.00 92.38 101 ARG A O 1
ATOM 820 N N . ALA A 1 102 ? 8.148 -2.250 -6.192 1.00 95.19 102 ALA A N 1
ATOM 821 C CA . ALA A 1 102 ? 8.028 -0.800 -6.056 1.00 95.19 102 ALA A CA 1
ATOM 822 C C . ALA A 1 102 ? 6.569 -0.366 -5.814 1.00 95.19 102 ALA A C 1
ATOM 824 O O . ALA A 1 102 ? 6.321 0.457 -4.931 1.00 95.19 102 ALA A O 1
ATOM 825 N N . TYR A 1 103 ? 5.605 -0.976 -6.515 1.00 96.62 103 TYR A N 1
ATOM 826 C CA . TYR A 1 103 ? 4.172 -0.748 -6.299 1.00 96.62 103 TYR A CA 1
ATOM 827 C C . TYR A 1 103 ? 3.723 -1.109 -4.879 1.00 96.62 103 TYR A C 1
ATOM 829 O O . TYR A 1 103 ? 3.157 -0.264 -4.181 1.00 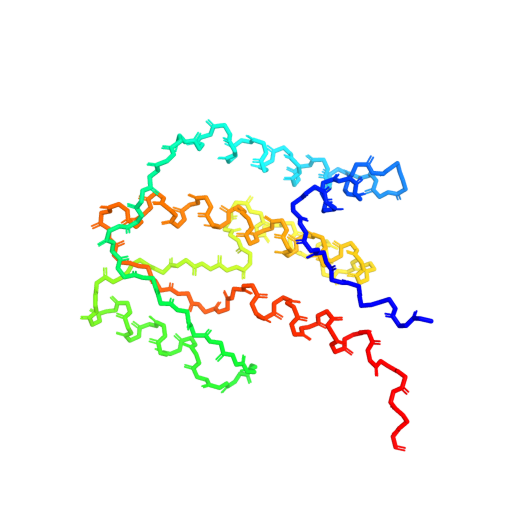96.62 103 TYR A O 1
ATOM 837 N N . TYR A 1 104 ? 4.017 -2.326 -4.410 1.00 95.50 104 TYR A N 1
ATOM 838 C CA . TYR A 1 104 ? 3.622 -2.751 -3.062 1.00 95.50 104 TYR A CA 1
ATOM 839 C C . TYR A 1 104 ? 4.321 -1.934 -1.967 1.00 95.50 104 TYR A C 1
ATOM 841 O O . TYR A 1 104 ? 3.686 -1.539 -0.986 1.00 95.50 104 TYR A O 1
ATOM 849 N N . SER A 1 105 ? 5.606 -1.612 -2.141 1.00 94.75 105 SER A N 1
ATOM 850 C CA . SER A 1 105 ? 6.349 -0.773 -1.200 1.00 94.75 105 SER A CA 1
ATOM 851 C C . SER A 1 105 ? 5.785 0.649 -1.135 1.00 94.75 105 SER A C 1
ATOM 853 O O . SER A 1 105 ? 5.564 1.155 -0.034 1.00 94.75 105 SER A O 1
ATOM 855 N N . LEU A 1 106 ? 5.482 1.288 -2.272 1.00 96.19 106 LEU A N 1
ATOM 856 C CA . LEU A 1 106 ? 4.854 2.614 -2.276 1.00 96.19 106 LEU A CA 1
ATOM 857 C C . LEU A 1 106 ? 3.425 2.562 -1.713 1.00 96.19 106 LEU A C 1
ATOM 859 O O . LEU A 1 106 ? 3.026 3.449 -0.958 1.00 96.19 106 LEU A O 1
ATOM 863 N N . GLY A 1 107 ? 2.684 1.489 -1.995 1.00 96.12 107 GLY A N 1
ATOM 864 C CA . GLY A 1 107 ? 1.373 1.218 -1.410 1.00 96.12 107 GLY A CA 1
ATOM 865 C C . GLY A 1 107 ? 1.396 1.142 0.115 1.00 96.12 107 GLY A C 1
ATOM 866 O O . GLY A 1 107 ? 0.521 1.715 0.762 1.00 96.12 107 GLY A O 1
ATOM 867 N N . ASN A 1 108 ? 2.429 0.533 0.707 1.00 95.25 108 ASN A N 1
ATOM 868 C CA . ASN A 1 108 ? 2.618 0.537 2.161 1.00 95.25 108 ASN A CA 1
ATOM 869 C C . ASN A 1 108 ? 2.842 1.950 2.714 1.00 95.25 108 ASN A C 1
ATOM 871 O O . ASN A 1 108 ? 2.309 2.270 3.774 1.00 95.25 108 ASN A O 1
ATOM 875 N N . TYR A 1 109 ? 3.589 2.814 2.017 1.00 94.62 109 TYR A N 1
ATOM 876 C CA . TYR A 1 109 ? 3.740 4.218 2.423 1.00 94.62 109 TYR A CA 1
ATOM 877 C C . TYR A 1 109 ? 2.421 4.990 2.330 1.00 94.62 109 TYR A C 1
ATOM 879 O O . TYR A 1 109 ? 2.096 5.752 3.241 1.00 94.62 109 TYR A O 1
ATOM 887 N N . ILE A 1 110 ? 1.637 4.769 1.271 1.00 94.88 110 ILE A N 1
ATOM 888 C CA . ILE A 1 110 ? 0.310 5.377 1.118 1.00 94.88 110 ILE A CA 1
ATOM 889 C C . ILE A 1 110 ? -0.617 4.936 2.258 1.00 94.88 110 ILE A C 1
ATOM 891 O O . ILE A 1 110 ? -1.206 5.787 2.926 1.00 94.88 110 ILE A O 1
ATOM 895 N N . ALA A 1 111 ? -0.674 3.634 2.550 1.00 94.31 111 ALA A N 1
ATOM 896 C CA . ALA A 1 111 ? -1.438 3.104 3.675 1.00 94.31 111 ALA A CA 1
ATOM 897 C C . ALA A 1 111 ? -0.941 3.671 5.015 1.00 94.31 111 ALA A C 1
ATOM 899 O O . ALA A 1 111 ? -1.746 4.050 5.858 1.00 94.31 111 ALA A O 1
ATOM 900 N N . ALA A 1 112 ? 0.374 3.807 5.217 1.00 92.56 112 ALA A N 1
ATOM 901 C CA . ALA A 1 112 ? 0.936 4.382 6.441 1.00 92.56 112 ALA A CA 1
ATOM 902 C C . ALA A 1 112 ? 0.456 5.820 6.698 1.00 92.56 112 ALA A C 1
ATOM 904 O O . ALA A 1 112 ? 0.210 6.186 7.850 1.00 92.56 112 ALA A O 1
ATOM 905 N N . MET A 1 113 ? 0.314 6.630 5.643 1.00 91.50 113 MET A N 1
ATOM 906 C CA . MET A 1 113 ? -0.225 7.989 5.752 1.00 91.50 113 MET A CA 1
ATOM 907 C C . MET A 1 113 ? -1.694 7.971 6.196 1.00 91.50 113 MET A C 1
ATOM 909 O O . MET A 1 113 ? -2.049 8.696 7.122 1.00 91.50 113 MET A O 1
ATOM 913 N N . GLU A 1 114 ? -2.519 7.092 5.621 1.00 90.56 114 GLU A N 1
ATOM 914 C CA . GLU A 1 114 ? -3.923 6.910 6.018 1.00 90.56 114 GLU A CA 1
ATOM 915 C C . GLU A 1 114 ? -4.059 6.413 7.469 1.00 90.56 114 GLU A C 1
ATOM 917 O O . GLU A 1 114 ? -4.805 6.976 8.275 1.00 90.56 114 GLU A O 1
ATOM 922 N N . ILE A 1 115 ? -3.286 5.387 7.832 1.00 92.31 115 ILE A N 1
ATOM 923 C CA . ILE A 1 115 ? -3.285 4.771 9.164 1.00 92.31 115 ILE A CA 1
ATOM 924 C C . ILE A 1 115 ? -2.956 5.805 10.235 1.00 92.31 115 ILE A C 1
ATOM 926 O O . ILE A 1 115 ? -3.621 5.844 11.267 1.00 92.31 115 ILE A O 1
ATOM 930 N N . ARG A 1 116 ? -1.960 6.667 10.001 1.00 89.44 116 ARG A N 1
ATOM 931 C CA . ARG A 1 116 ? -1.583 7.716 10.959 1.00 89.44 116 ARG A CA 1
ATOM 932 C C . ARG A 1 116 ? -2.737 8.669 11.262 1.00 89.44 116 ARG A C 1
ATOM 934 O O . ARG A 1 116 ? -2.925 9.013 12.426 1.00 89.44 116 ARG A O 1
ATOM 941 N N . THR A 1 117 ? -3.528 9.047 10.259 1.00 87.94 117 THR A N 1
ATOM 942 C CA . THR A 1 117 ? -4.730 9.868 10.460 1.00 87.94 117 THR A CA 1
ATOM 943 C C . THR A 1 117 ? -5.781 9.116 11.277 1.00 87.94 117 THR A C 1
ATOM 945 O O . THR A 1 117 ? -6.322 9.657 12.239 1.00 87.94 117 THR A O 1
ATOM 948 N N . ILE A 1 118 ? -6.039 7.844 10.962 1.00 91.69 118 ILE A N 1
ATOM 949 C CA . ILE A 1 118 ? -7.034 7.040 11.689 1.00 91.69 118 ILE A CA 1
ATOM 950 C C . ILE A 1 118 ? -6.623 6.839 13.157 1.00 91.69 118 ILE A C 1
ATOM 952 O O . ILE A 1 118 ? -7.453 6.995 14.057 1.00 91.69 118 ILE A O 1
ATOM 956 N N . LEU A 1 119 ? -5.339 6.567 13.411 1.00 92.50 119 LEU A N 1
ATOM 957 C CA . LEU A 1 119 ? -4.773 6.320 14.742 1.00 92.50 119 LEU A CA 1
ATOM 958 C C . LEU A 1 119 ? -4.835 7.524 15.694 1.00 92.50 119 LEU A C 1
ATOM 960 O O . LEU A 1 119 ? -4.544 7.372 16.882 1.00 92.50 119 LEU A O 1
ATOM 964 N N . GLN A 1 120 ? -5.244 8.702 15.222 1.00 89.94 120 GLN A N 1
ATOM 965 C CA . GLN A 1 120 ? -5.595 9.824 16.096 1.00 89.94 120 GLN A CA 1
ATOM 966 C C . GLN A 1 120 ? -6.861 9.538 16.908 1.00 89.94 120 GLN A C 1
ATOM 968 O O . GLN A 1 120 ? -6.985 9.955 18.058 1.00 89.94 120 GLN A O 1
ATOM 973 N N . THR A 1 121 ? -7.816 8.817 16.319 1.00 91.06 121 THR A N 1
ATOM 974 C CA . THR A 1 121 ? -9.170 8.685 16.869 1.00 91.06 121 THR A CA 1
ATOM 975 C C . THR A 1 121 ? -9.558 7.240 17.140 1.00 91.06 121 THR A C 1
ATOM 977 O O . THR A 1 121 ? -10.274 6.974 18.108 1.00 91.06 121 THR A O 1
ATOM 980 N N . ARG A 1 122 ? -9.066 6.284 16.345 1.00 93.88 122 ARG A N 1
ATOM 981 C CA . ARG A 1 122 ? -9.487 4.879 16.396 1.00 93.88 122 ARG A CA 1
ATOM 982 C C . ARG A 1 122 ? -8.304 3.919 16.268 1.00 93.88 122 ARG A C 1
ATOM 984 O O . ARG A 1 122 ? -7.339 4.236 15.582 1.00 93.88 122 ARG A O 1
ATOM 991 N N . PRO A 1 123 ? -8.364 2.738 16.905 1.00 95.75 123 PRO A N 1
ATOM 992 C CA . PRO A 1 123 ? -7.362 1.712 16.675 1.00 95.75 123 PRO A CA 1
ATOM 993 C C . PRO A 1 123 ? -7.479 1.153 15.251 1.00 95.75 123 PRO A C 1
ATOM 995 O O . PRO A 1 123 ? -8.558 1.167 14.651 1.00 95.75 123 PRO A O 1
ATOM 998 N N . VAL A 1 124 ? -6.369 0.654 14.717 1.00 96.56 124 VAL A N 1
ATOM 999 C CA . VAL A 1 124 ? -6.277 0.098 13.361 1.00 96.56 124 VAL A CA 1
ATOM 1000 C C . VAL A 1 124 ? -5.813 -1.349 13.430 1.00 96.56 124 VAL A C 1
ATOM 1002 O O . VAL A 1 124 ? -4.933 -1.689 14.220 1.00 96.56 124 VAL A O 1
ATOM 1005 N N . VAL A 1 125 ? -6.401 -2.197 12.588 1.00 97.06 125 VAL A N 1
ATOM 1006 C CA . VAL A 1 125 ? -5.950 -3.570 12.367 1.00 97.06 125 VAL A CA 1
ATOM 1007 C C . VAL A 1 125 ? -5.711 -3.826 10.879 1.00 97.06 125 VAL A C 1
ATOM 1009 O O . VAL A 1 125 ? -6.495 -3.383 10.041 1.00 97.06 125 VAL A O 1
ATOM 1012 N N . MET A 1 126 ? -4.646 -4.556 10.556 1.00 95.44 126 MET A N 1
ATOM 1013 C CA . MET A 1 126 ? -4.294 -4.929 9.185 1.00 95.44 126 MET A CA 1
ATOM 1014 C C . MET A 1 126 ? -4.022 -6.425 9.046 1.00 95.44 126 MET A C 1
ATOM 1016 O O . MET A 1 126 ? -3.540 -7.079 9.974 1.00 95.44 126 MET A O 1
ATOM 1020 N N . ASP A 1 127 ? -4.297 -6.939 7.850 1.00 92.00 127 ASP A N 1
ATOM 1021 C CA . ASP A 1 127 ? -3.803 -8.222 7.350 1.00 92.00 127 ASP A CA 1
ATOM 1022 C C . ASP A 1 127 ? -2.666 -7.908 6.366 1.00 92.00 127 ASP A C 1
ATOM 1024 O O . ASP A 1 127 ? -2.941 -7.406 5.277 1.00 92.00 127 ASP A O 1
ATOM 1028 N N . ARG A 1 128 ? -1.414 -8.161 6.782 1.00 89.38 128 ARG A N 1
ATOM 1029 C CA . ARG A 1 128 ? -0.153 -7.826 6.084 1.00 89.38 128 ARG A CA 1
ATOM 1030 C C . ARG A 1 128 ? 0.216 -6.339 6.004 1.00 89.38 128 ARG A C 1
ATOM 1032 O O . ARG A 1 128 ? -0.611 -5.465 5.738 1.00 89.38 128 ARG A O 1
ATOM 1039 N N . PHE A 1 129 ? 1.507 -6.065 6.186 1.00 90.94 129 PHE A N 1
ATOM 1040 C CA . PHE A 1 129 ? 2.113 -4.753 5.969 1.00 90.94 129 PHE A CA 1
ATOM 1041 C C . PHE A 1 129 ? 3.566 -4.896 5.461 1.00 90.94 129 PHE A C 1
ATOM 1043 O O . PHE A 1 129 ? 3.855 -5.712 4.581 1.00 90.94 129 PHE A O 1
ATOM 1050 N N . TRP A 1 130 ? 4.497 -4.111 6.011 1.00 87.88 130 TRP A N 1
ATOM 1051 C CA . TRP A 1 130 ? 5.901 -4.064 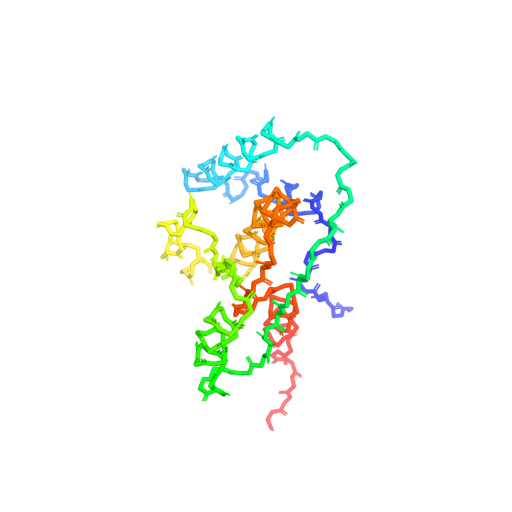5.599 1.00 87.88 130 TRP A CA 1
ATOM 1052 C C . TRP A 1 130 ? 6.622 -5.414 5.634 1.00 87.88 130 TRP A C 1
ATOM 1054 O O . TRP A 1 130 ? 7.399 -5.707 4.724 1.00 87.88 130 TRP A O 1
ATOM 1064 N N . HIS A 1 131 ? 6.370 -6.247 6.649 1.00 83.00 131 HIS A N 1
ATOM 1065 C CA . HIS A 1 131 ? 7.087 -7.515 6.801 1.00 83.00 131 HIS A CA 1
ATOM 1066 C C . HIS A 1 131 ? 6.716 -8.514 5.709 1.00 83.00 131 HIS A C 1
ATOM 1068 O O . HIS A 1 131 ? 7.604 -9.185 5.191 1.00 83.00 131 HIS A O 1
ATOM 1074 N N . SER A 1 132 ? 5.443 -8.565 5.301 1.00 82.50 132 SER A N 1
ATOM 1075 C CA . SER A 1 132 ? 5.035 -9.360 4.140 1.00 82.50 132 SER A CA 1
ATOM 1076 C C . SER A 1 132 ? 5.781 -8.921 2.878 1.00 82.50 132 SER A C 1
ATOM 1078 O O . SER A 1 132 ? 6.370 -9.757 2.202 1.00 82.50 132 SER A O 1
ATOM 1080 N N . THR A 1 133 ? 5.832 -7.615 2.588 1.00 82.38 133 THR A N 1
ATOM 1081 C CA . THR A 1 133 ? 6.534 -7.103 1.393 1.00 82.38 133 THR A CA 1
ATOM 1082 C C . THR A 1 133 ? 8.030 -7.437 1.417 1.00 82.38 133 THR A C 1
ATOM 1084 O O . THR A 1 133 ? 8.579 -7.872 0.407 1.00 82.38 133 THR A O 1
ATOM 1087 N N . ALA A 1 134 ? 8.686 -7.294 2.573 1.00 81.62 134 ALA A N 1
ATOM 1088 C CA . ALA A 1 134 ? 10.095 -7.649 2.732 1.00 81.62 134 ALA A CA 1
ATOM 1089 C C . ALA A 1 134 ? 10.341 -9.162 2.587 1.00 81.62 134 ALA A C 1
ATOM 1091 O O . ALA A 1 134 ? 11.290 -9.560 1.917 1.00 81.62 134 ALA A O 1
ATOM 1092 N N . ALA A 1 135 ? 9.483 -10.005 3.170 1.00 80.62 135 ALA A N 1
ATOM 1093 C CA . ALA A 1 135 ? 9.606 -11.458 3.090 1.00 80.62 135 ALA A CA 1
ATOM 1094 C C . ALA A 1 135 ? 9.457 -11.974 1.650 1.00 80.62 135 ALA A C 1
ATOM 1096 O O . ALA A 1 135 ? 10.289 -12.766 1.211 1.00 80.62 135 ALA A O 1
ATOM 1097 N N . TYR A 1 136 ? 8.460 -11.486 0.898 1.00 77.31 136 TYR A N 1
ATOM 1098 C CA . TYR A 1 136 ? 8.305 -11.830 -0.522 1.00 77.31 136 TYR A CA 1
ATOM 1099 C C . TYR A 1 136 ? 9.528 -11.402 -1.339 1.00 77.31 136 TYR A C 1
ATOM 1101 O O . TYR A 1 136 ? 10.046 -12.190 -2.123 1.00 77.31 136 TYR A O 1
ATOM 1109 N N . ALA A 1 137 ? 10.045 -10.193 -1.102 1.00 78.75 137 ALA A N 1
ATOM 1110 C CA . ALA A 1 137 ? 11.225 -9.699 -1.805 1.00 78.75 137 ALA A CA 1
ATOM 1111 C C . ALA A 1 137 ? 12.491 -10.527 -1.524 1.00 78.75 137 ALA A C 1
ATOM 1113 O O . ALA A 1 137 ? 13.301 -10.723 -2.427 1.00 78.75 137 ALA A O 1
ATOM 1114 N N . ILE A 1 138 ? 12.664 -11.022 -0.292 1.00 78.44 138 ILE A N 1
ATOM 1115 C CA . ILE A 1 138 ? 13.775 -11.915 0.061 1.00 78.44 138 ILE A CA 1
ATOM 1116 C C . ILE A 1 138 ? 13.598 -13.278 -0.618 1.00 78.44 138 ILE A C 1
ATOM 1118 O O . ILE A 1 138 ? 14.548 -13.765 -1.231 1.00 78.44 138 ILE A O 1
ATOM 1122 N N . ALA A 1 139 ? 12.401 -13.868 -0.556 1.00 78.06 139 ALA A N 1
ATOM 1123 C CA . ALA A 1 139 ? 12.120 -15.172 -1.155 1.00 78.06 139 ALA A CA 1
ATOM 1124 C C . ALA A 1 139 ? 12.361 -15.176 -2.674 1.00 78.06 139 ALA A C 1
ATOM 1126 O O . ALA A 1 139 ? 13.091 -16.029 -3.160 1.00 78.06 139 ALA A O 1
ATOM 1127 N N . GLU A 1 140 ? 11.862 -14.169 -3.397 1.00 71.88 140 GLU A N 1
ATOM 1128 C CA . GLU A 1 140 ? 12.096 -14.008 -4.845 1.00 71.88 140 GLU A CA 1
ATOM 1129 C C . GLU A 1 140 ? 13.559 -13.689 -5.197 1.00 71.88 140 GLU A C 1
ATOM 1131 O O . GLU A 1 140 ? 13.970 -13.830 -6.341 1.00 71.88 140 GLU A O 1
ATOM 1136 N N . SER A 1 141 ? 14.360 -13.208 -4.242 1.00 65.88 141 SER A N 1
ATOM 1137 C CA . SER A 1 141 ? 15.807 -13.036 -4.438 1.00 65.88 141 SER A CA 1
ATOM 1138 C C . SER A 1 141 ? 16.621 -14.290 -4.110 1.00 65.88 141 SER A C 1
ATOM 1140 O O . SER A 1 141 ? 17.832 -14.285 -4.305 1.00 65.88 141 SER A O 1
ATOM 1142 N N . SER A 1 142 ? 15.972 -15.336 -3.586 1.00 60.19 142 SER A N 1
ATOM 1143 C CA . SER A 1 142 ? 16.608 -16.564 -3.098 1.00 60.19 142 SER A CA 1
ATOM 1144 C C . SER A 1 142 ? 16.468 -17.748 -4.061 1.00 60.19 142 SER A C 1
ATOM 1146 O O . SER A 1 142 ? 16.724 -18.876 -3.649 1.00 60.19 142 SER A O 1
ATOM 1148 N N . ASP A 1 143 ? 16.140 -17.513 -5.338 1.00 54.22 143 ASP A N 1
ATOM 1149 C CA . ASP A 1 143 ? 16.117 -18.548 -6.393 1.00 54.22 143 ASP A CA 1
ATOM 1150 C C . ASP A 1 143 ? 17.497 -19.222 -6.639 1.00 54.22 143 ASP A C 1
ATOM 1152 O O . ASP A 1 143 ? 17.617 -20.121 -7.466 1.00 54.22 143 ASP A O 1
ATOM 1156 N N . ASP A 1 144 ? 18.533 -18.838 -5.882 1.00 49.69 144 ASP A N 1
ATOM 1157 C CA . ASP A 1 144 ? 19.868 -19.450 -5.842 1.00 49.69 144 ASP A CA 1
ATOM 1158 C C . ASP A 1 144 ? 20.022 -20.583 -4.796 1.00 49.69 144 ASP A C 1
ATOM 1160 O O . ASP A 1 144 ? 21.138 -21.062 -4.583 1.00 49.69 144 ASP A O 1
ATOM 1164 N N . ILE A 1 145 ? 18.963 -21.026 -4.103 1.00 46.34 145 ILE A N 1
ATOM 1165 C CA . ILE A 1 145 ? 19.046 -22.198 -3.207 1.00 46.34 145 ILE A CA 1
ATOM 1166 C C . ILE A 1 145 ? 18.797 -23.468 -4.040 1.00 46.34 145 ILE A C 1
ATOM 1168 O O . ILE A 1 145 ? 17.663 -23.673 -4.478 1.00 46.34 145 ILE A O 1
ATOM 1172 N N . PRO A 1 146 ? 19.806 -24.338 -4.267 1.00 45.53 146 PRO A N 1
ATOM 1173 C CA . PRO A 1 146 ? 19.594 -25.588 -4.986 1.00 45.53 146 PRO A CA 1
ATOM 1174 C C . PRO A 1 146 ? 18.586 -26.455 -4.229 1.00 45.53 146 PRO A C 1
ATOM 1176 O O . PRO A 1 146 ? 18.692 -26.602 -3.008 1.00 45.53 146 PRO A O 1
ATOM 1179 N N . SER A 1 147 ? 17.629 -27.012 -4.971 1.00 49.31 147 SER A N 1
ATOM 1180 C CA . SER A 1 147 ? 16.712 -28.065 -4.517 1.00 49.31 147 SER A CA 1
ATOM 1181 C C . SER A 1 147 ? 17.447 -29.299 -4.009 1.00 49.31 147 SER A C 1
ATOM 1183 O O . SER A 1 147 ? 18.403 -29.702 -4.714 1.00 49.31 147 SER A O 1
#

Foldseek 3Di:
DLPLLADPDPCSLVVVLPDPVNDDPLSVLLVVLLVVLVVPFDDDQDQPAAEAEDDDDPPPCRVVVLVVCCVVQVADEAEPQGPSSVVSLVVLVPDDPSSVLSSRVSSLVSSVSVQSVCSNPGYYYYYDGDVVSSVVSNVVSVPVDDD